Protein AF-A0A6V7II49-F1 (afdb_monomer_lite)

pLDDT: mean 86.36, std 17.9, range [43.31, 98.31]

Secondary structure (DSSP, 8-state):
----------------SEEEEE----EEEETTEEEE--S-EEEEEEE-TTS-EEEEEEETTT--B--

Foldseek 3Di:
DDDDDPDDPPPPPPPPQFPDKDWDWDWDDDPNDIGTDPFTKIWTWHQDPVRD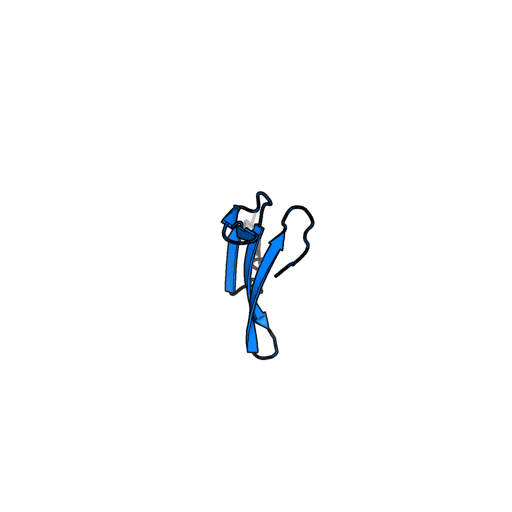IDTWIAGPVVRDIDD

Structure (mmCIF, N/CA/C/O backbone):
data_AF-A0A6V7II49-F1
#
_entry.id   AF-A0A6V7II49-F1
#
loop_
_atom_site.group_PDB
_atom_site.id
_atom_site.type_symbol
_atom_site.label_atom_id
_atom_site.label_alt_id
_atom_site.label_comp_id
_atom_site.label_asym_id
_atom_site.label_entity_id
_atom_site.label_seq_id
_atom_site.pdbx_PDB_ins_code
_atom_site.Cartn_x
_atom_site.Cartn_y
_atom_site.Cartn_z
_atom_site.occupancy
_atom_site.B_iso_or_equiv
_atom_site.auth_seq_id
_atom_site.auth_comp_id
_atom_site.auth_asym_id
_atom_site.auth_atom_id
_atom_site.pdbx_PDB_model_num
ATOM 1 N N . MET A 1 1 ? 47.957 26.722 -19.048 1.00 43.94 1 MET A N 1
ATOM 2 C CA . MET A 1 1 ? 46.934 26.791 -17.981 1.00 43.94 1 MET A CA 1
ATOM 3 C C . MET A 1 1 ? 45.575 26.530 -18.627 1.00 43.94 1 MET A C 1
ATOM 5 O O . MET A 1 1 ? 44.828 27.462 -18.887 1.00 43.94 1 MET A O 1
ATOM 9 N N . SER A 1 2 ? 45.306 25.286 -19.027 1.00 43.31 2 SER A N 1
ATOM 10 C CA . SER A 1 2 ? 44.063 24.895 -19.703 1.00 43.31 2 SER A CA 1
ATOM 11 C C . SER A 1 2 ? 43.033 24.473 -18.656 1.00 43.31 2 SER A C 1
ATOM 13 O O . SER A 1 2 ? 43.243 23.503 -17.932 1.00 43.31 2 SER A O 1
ATOM 15 N N . GLY A 1 3 ? 41.942 25.235 -18.556 1.00 55.72 3 GLY A N 1
ATOM 16 C CA . GLY A 1 3 ? 40.799 24.918 -17.706 1.00 55.72 3 GLY A CA 1
ATOM 17 C C . GLY A 1 3 ? 40.126 23.624 -18.159 1.00 55.72 3 GLY A C 1
ATOM 18 O O . GLY A 1 3 ? 39.509 23.582 -19.221 1.00 55.72 3 GLY A O 1
ATOM 19 N N . GLY A 1 4 ? 40.271 22.569 -17.356 1.00 52.00 4 GLY A N 1
ATOM 20 C CA . GLY A 1 4 ? 39.528 21.318 -17.488 1.00 52.00 4 GLY A CA 1
ATOM 21 C C . GLY A 1 4 ? 38.127 21.467 -16.897 1.00 52.00 4 GLY A C 1
ATOM 22 O O . GLY A 1 4 ? 37.963 21.975 -15.791 1.00 52.00 4 GLY A O 1
ATOM 23 N N . ALA A 1 5 ? 37.126 21.073 -17.678 1.00 61.03 5 ALA A N 1
ATOM 24 C CA . ALA A 1 5 ? 35.717 21.385 -17.496 1.00 61.03 5 ALA A CA 1
ATOM 25 C C . ALA A 1 5 ? 35.074 20.861 -16.192 1.00 61.03 5 ALA A C 1
ATOM 27 O O . ALA A 1 5 ? 35.277 19.724 -15.774 1.00 61.03 5 ALA A O 1
ATOM 28 N N . LEU A 1 6 ? 34.203 21.704 -15.626 1.00 63.06 6 LEU A N 1
ATOM 29 C CA . LEU A 1 6 ? 33.381 21.538 -14.417 1.00 63.06 6 LEU A CA 1
ATOM 30 C C . LEU A 1 6 ? 32.108 20.697 -14.644 1.00 63.06 6 LEU A C 1
ATOM 32 O O . LEU 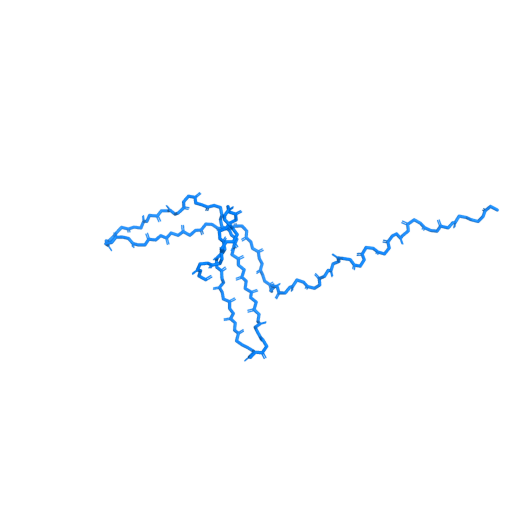A 1 6 ? 31.076 20.939 -14.020 1.00 63.06 6 LEU A O 1
ATOM 36 N N . PHE A 1 7 ? 32.138 19.725 -15.552 1.00 62.62 7 PHE A N 1
ATOM 37 C CA . PHE A 1 7 ? 30.960 18.912 -15.861 1.00 62.62 7 PHE A CA 1
ATOM 38 C C . PHE A 1 7 ? 31.193 17.493 -15.363 1.00 62.62 7 PHE A C 1
ATOM 40 O O . PHE A 1 7 ? 31.571 16.589 -16.102 1.00 62.62 7 PHE A O 1
ATOM 47 N N . SER A 1 8 ? 30.987 17.332 -14.055 1.00 50.03 8 SER A N 1
ATOM 48 C CA . SER A 1 8 ? 30.771 16.030 -13.439 1.00 50.03 8 SER A CA 1
ATOM 49 C C . SER A 1 8 ? 29.638 15.329 -14.190 1.00 50.03 8 SER A C 1
ATOM 51 O O . SER A 1 8 ? 28.488 15.778 -14.157 1.00 50.03 8 SER A O 1
ATOM 53 N N . ASN A 1 9 ? 29.967 14.243 -14.892 1.00 55.34 9 ASN A N 1
ATOM 54 C CA . ASN A 1 9 ? 28.991 13.302 -15.420 1.00 55.34 9 ASN A CA 1
ATOM 55 C C . ASN A 1 9 ? 28.299 12.628 -14.231 1.00 55.34 9 ASN A C 1
ATOM 57 O O . ASN A 1 9 ? 28.648 11.521 -13.826 1.00 55.34 9 ASN A O 1
ATOM 61 N N . ASN A 1 10 ? 27.287 13.292 -13.674 1.00 55.31 10 ASN A N 1
ATOM 62 C CA . ASN A 1 10 ? 26.350 12.677 -12.750 1.00 55.31 10 ASN A CA 1
ATOM 63 C C . ASN A 1 10 ? 25.383 11.786 -13.546 1.00 55.31 10 ASN A C 1
ATOM 65 O O . ASN A 1 10 ? 24.177 12.027 -13.609 1.00 55.31 10 ASN A O 1
ATOM 69 N N . ALA A 1 11 ? 25.917 10.742 -14.182 1.00 54.25 11 ALA A N 1
ATOM 70 C CA . ALA A 1 11 ? 25.141 9.633 -14.721 1.00 54.25 11 ALA A CA 1
ATOM 71 C C . ALA A 1 11 ? 24.712 8.702 -13.570 1.00 54.25 11 ALA A C 1
ATOM 73 O O . ALA A 1 11 ? 24.952 7.503 -13.585 1.00 54.25 11 ALA A O 1
ATOM 74 N N . VAL A 1 12 ? 24.078 9.282 -12.547 1.00 52.81 12 VAL A N 1
ATOM 75 C CA . VAL A 1 12 ? 23.304 8.575 -11.515 1.00 52.81 12 VAL A CA 1
ATOM 76 C C . VAL A 1 12 ? 21.863 9.092 -11.548 1.00 52.81 12 VAL A C 1
ATOM 78 O O . VAL A 1 12 ? 21.155 9.129 -10.552 1.00 52.81 12 VAL A O 1
ATOM 81 N N . ARG A 1 13 ? 21.371 9.495 -12.723 1.00 53.88 13 ARG A N 1
ATOM 82 C CA . ARG A 1 13 ? 19.936 9.379 -12.996 1.00 53.88 13 ARG A CA 1
ATOM 83 C C . ARG A 1 13 ? 19.709 7.971 -13.510 1.00 53.88 13 ARG A C 1
ATOM 85 O O . ARG A 1 13 ? 19.484 7.775 -14.699 1.00 53.88 13 ARG A O 1
ATOM 92 N N . GLY A 1 14 ? 19.879 6.995 -12.614 1.00 54.16 14 GLY A N 1
ATOM 93 C CA . GLY A 1 14 ? 19.415 5.643 -12.879 1.00 54.16 14 GLY A CA 1
ATOM 94 C C . GLY A 1 14 ? 17.966 5.765 -13.319 1.00 54.16 14 GLY A C 1
ATOM 95 O O . GLY A 1 14 ? 17.173 6.395 -12.621 1.00 54.16 14 GLY A O 1
ATOM 96 N N . THR A 1 15 ? 17.659 5.263 -14.511 1.00 59.44 15 THR A N 1
ATOM 97 C CA . THR A 1 15 ? 16.287 5.082 -14.979 1.00 59.44 15 THR A CA 1
ATOM 98 C C . THR A 1 15 ? 15.510 4.455 -13.831 1.00 59.44 15 THR A C 1
ATOM 100 O O . THR A 1 15 ? 15.827 3.335 -13.418 1.00 59.44 15 THR A O 1
ATOM 103 N N . SER A 1 16 ? 14.601 5.220 -13.225 1.00 63.62 16 SER A N 1
ATOM 104 C CA . SER A 1 16 ? 13.834 4.745 -12.083 1.00 63.62 16 SER A CA 1
ATOM 105 C C . SER A 1 16 ? 13.117 3.479 -12.527 1.00 63.62 16 SER A C 1
ATOM 107 O O . SER A 1 16 ? 12.423 3.486 -13.540 1.00 63.62 16 SER A O 1
ATOM 109 N N . LYS A 1 17 ? 13.301 2.374 -11.792 1.00 84.44 17 LYS A N 1
ATOM 110 C CA . LYS A 1 17 ? 12.551 1.133 -12.058 1.00 84.44 17 LYS A CA 1
ATOM 111 C C . LYS A 1 17 ? 11.039 1.387 -12.023 1.00 84.44 17 LYS A C 1
ATOM 113 O O . LYS A 1 17 ? 10.277 0.703 -12.690 1.00 84.44 17 LYS A O 1
ATOM 118 N N . ASN A 1 18 ? 10.634 2.393 -11.253 1.00 92.56 18 ASN A N 1
ATOM 119 C CA . ASN A 1 18 ? 9.262 2.833 -11.109 1.00 92.56 18 ASN A CA 1
ATOM 120 C C . ASN A 1 18 ? 8.895 3.814 -12.227 1.00 92.56 18 ASN A C 1
ATOM 122 O O . ASN A 1 18 ? 9.618 4.781 -12.479 1.00 92.56 18 ASN A O 1
ATOM 126 N N . LEU A 1 19 ? 7.734 3.587 -12.840 1.00 93.56 19 LEU A N 1
ATOM 127 C CA . LEU A 1 19 ? 7.096 4.514 -13.773 1.00 93.56 19 LEU A CA 1
ATOM 128 C C . LEU A 1 19 ? 6.565 5.751 -13.043 1.00 93.56 19 LEU A C 1
ATOM 130 O O . LEU A 1 19 ? 6.613 6.860 -13.568 1.00 93.56 19 LEU A O 1
ATOM 134 N N . VAL A 1 20 ? 6.057 5.553 -11.825 1.00 95.38 20 VAL A N 1
ATOM 135 C CA . VAL A 1 20 ? 5.576 6.612 -10.934 1.00 95.38 20 VAL A CA 1
ATOM 136 C C . VAL A 1 20 ? 5.970 6.257 -9.510 1.00 95.38 20 VAL A C 1
ATOM 138 O O . VAL A 1 20 ? 5.843 5.104 -9.103 1.00 95.38 20 VAL A O 1
ATOM 141 N N . GLU A 1 21 ? 6.393 7.252 -8.735 1.00 96.12 21 GLU A N 1
ATOM 142 C CA . GLU A 1 21 ? 6.548 7.135 -7.289 1.00 96.12 21 GLU A CA 1
ATOM 143 C C . GLU A 1 21 ? 6.153 8.438 -6.587 1.00 96.12 21 GLU A C 1
ATOM 145 O O . GLU A 1 21 ? 6.490 9.536 -7.032 1.00 96.12 21 GLU A O 1
ATOM 150 N N . LEU A 1 22 ? 5.410 8.328 -5.486 1.00 97.56 22 LEU A N 1
ATOM 151 C CA . LEU A 1 22 ? 4.973 9.472 -4.692 1.00 97.56 22 LEU A CA 1
ATOM 152 C C . LEU A 1 22 ? 4.801 9.120 -3.213 1.00 97.56 22 LEU A C 1
ATOM 154 O O . LEU A 1 22 ? 4.518 7.986 -2.828 1.00 97.56 22 LEU A O 1
ATOM 158 N N . LYS A 1 23 ? 4.947 10.130 -2.354 1.00 98.00 23 LYS A N 1
ATOM 159 C CA . LYS A 1 23 ? 4.680 9.999 -0.917 1.00 98.00 23 LYS A CA 1
ATOM 160 C C . LYS A 1 23 ? 3.169 10.046 -0.692 1.00 98.00 23 LYS A C 1
ATOM 162 O O . LYS A 1 23 ? 2.572 11.108 -0.840 1.00 98.00 23 LYS A O 1
ATOM 167 N N . ALA A 1 24 ? 2.581 8.919 -0.304 1.00 98.06 24 ALA A N 1
ATOM 168 C CA . ALA A 1 24 ? 1.152 8.797 -0.030 1.00 98.06 24 ALA A CA 1
ATOM 169 C C . ALA A 1 24 ? 0.893 7.787 1.099 1.00 98.06 24 ALA A C 1
ATOM 171 O O . ALA A 1 24 ? 1.563 6.757 1.189 1.00 98.06 24 ALA A O 1
ATOM 172 N N . GLY A 1 25 ? -0.066 8.095 1.973 1.00 97.25 25 GLY A N 1
ATOM 173 C CA . GLY A 1 25 ? -0.580 7.154 2.974 1.00 97.25 25 GLY A CA 1
ATOM 174 C C . GLY A 1 25 ? -1.666 6.247 2.392 1.00 97.25 25 GLY A C 1
ATOM 175 O O . GLY A 1 25 ? -2.093 6.440 1.255 1.00 97.25 25 GLY A O 1
ATOM 176 N N . LYS A 1 26 ? -2.130 5.282 3.188 1.00 96.69 26 LYS A N 1
ATOM 177 C CA . LYS A 1 26 ? -3.283 4.434 2.856 1.00 96.69 26 LYS A CA 1
ATOM 178 C C . LYS A 1 26 ? -4.371 4.546 3.920 1.00 96.69 26 LYS A C 1
ATOM 180 O O . LYS A 1 26 ? -4.155 5.092 5.001 1.00 96.69 26 LYS A O 1
ATOM 185 N N . MET A 1 27 ? -5.552 4.033 3.605 1.00 97.94 27 MET A N 1
ATOM 186 C CA . MET A 1 27 ? -6.628 3.843 4.573 1.00 97.94 27 MET A CA 1
ATOM 187 C C . MET A 1 27 ? -7.038 2.373 4.575 1.00 97.94 27 MET A C 1
ATOM 189 O O . MET A 1 27 ? -6.922 1.697 3.557 1.00 9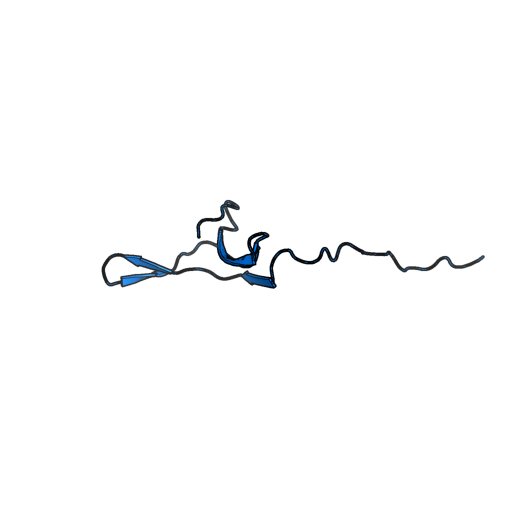7.94 27 MET A O 1
ATOM 193 N N . THR A 1 28 ? -7.524 1.881 5.711 1.00 96.38 28 THR A N 1
ATOM 194 C CA . THR A 1 28 ? -8.004 0.501 5.857 1.00 96.38 28 THR A CA 1
ATOM 195 C C . THR A 1 28 ? -9.452 0.490 6.315 1.00 96.38 28 THR A C 1
ATOM 197 O O . THR A 1 28 ? -9.873 1.320 7.123 1.00 96.38 28 THR A O 1
ATOM 200 N N . VAL A 1 29 ? -10.231 -0.454 5.795 1.00 97.69 29 VAL A N 1
ATOM 201 C CA . VAL A 1 29 ? -11.617 -0.653 6.218 1.00 97.69 29 VAL A CA 1
ATOM 202 C C . VAL A 1 29 ? -11.630 -1.608 7.408 1.00 97.69 29 VAL A C 1
ATOM 204 O O . VAL A 1 29 ? -11.072 -2.700 7.333 1.00 97.69 29 VAL A O 1
ATOM 207 N N . LYS A 1 30 ? -12.279 -1.216 8.508 1.00 96.69 30 LYS A N 1
ATOM 208 C CA . LYS A 1 30 ? -12.565 -2.101 9.647 1.00 96.69 30 LYS A CA 1
ATOM 209 C C . LYS A 1 30 ? -14.071 -2.090 9.899 1.00 96.69 30 LYS A C 1
ATOM 211 O O . LYS A 1 30 ? -14.639 -1.082 10.322 1.00 96.69 30 LYS A O 1
ATOM 216 N N . GLY A 1 31 ? -14.735 -3.205 9.596 1.00 96.38 31 GLY A N 1
ATOM 217 C CA . GLY A 1 31 ? -16.197 -3.282 9.603 1.00 96.38 31 GLY A CA 1
ATOM 218 C C . GLY A 1 31 ? -16.809 -2.372 8.534 1.00 96.38 31 GLY A C 1
ATOM 219 O O . GLY A 1 31 ? -16.587 -2.584 7.347 1.00 96.38 31 GLY A O 1
ATOM 220 N N . LYS A 1 32 ? -17.573 -1.356 8.957 1.00 97.12 32 LYS A N 1
ATOM 221 C CA . LYS A 1 32 ? -18.208 -0.356 8.071 1.00 97.12 32 LYS A CA 1
ATOM 222 C C . LYS A 1 32 ? -17.512 1.012 8.083 1.00 97.12 32 LYS A C 1
ATOM 224 O O . LYS A 1 32 ? -18.032 1.958 7.503 1.00 97.12 32 LYS A O 1
ATOM 229 N N . MET A 1 33 ? -16.373 1.130 8.768 1.00 98.19 33 MET A N 1
ATOM 230 C CA . MET A 1 33 ? -15.659 2.395 8.956 1.00 98.19 33 MET A CA 1
ATOM 231 C C . MET A 1 33 ? -14.282 2.352 8.292 1.00 98.19 33 MET A C 1
ATOM 233 O O . MET A 1 33 ? -13.614 1.316 8.279 1.00 98.19 33 MET A O 1
ATOM 237 N N . VAL A 1 34 ? -13.855 3.496 7.758 1.00 98.31 34 VAL A N 1
ATOM 238 C CA . VAL A 1 34 ? -12.548 3.683 7.118 1.00 98.31 34 VAL A CA 1
ATOM 239 C C . VAL A 1 34 ? -11.611 4.387 8.096 1.00 98.31 34 VAL A C 1
ATOM 241 O O . VAL A 1 34 ? -11.963 5.425 8.654 1.00 98.31 34 VAL A O 1
ATOM 244 N N . TYR A 1 35 ? -10.414 3.837 8.291 1.00 98.25 35 TYR A N 1
ATOM 245 C CA . TYR A 1 35 ? -9.415 4.355 9.223 1.00 98.25 35 TYR A CA 1
ATOM 246 C C . TYR A 1 35 ? -8.145 4.760 8.475 1.00 98.25 35 TYR A C 1
ATOM 248 O O . TYR A 1 35 ? -7.624 3.953 7.698 1.00 98.25 35 TYR A O 1
ATOM 256 N N . PRO A 1 36 ? -7.621 5.978 8.700 1.00 97.88 36 PRO A N 1
ATOM 257 C CA . PRO A 1 36 ? -6.344 6.371 8.126 1.00 97.88 36 PRO A CA 1
ATOM 258 C C . PRO A 1 36 ? -5.205 5.559 8.748 1.00 97.88 36 PRO A C 1
ATOM 260 O O . PRO A 1 36 ? -5.157 5.368 9.965 1.00 97.88 36 PRO A O 1
ATOM 263 N N . ASP A 1 37 ? -4.273 5.107 7.912 1.00 96.88 37 ASP A N 1
ATOM 264 C CA . ASP A 1 37 ? -2.978 4.609 8.363 1.00 96.88 37 ASP A CA 1
ATOM 265 C C . ASP A 1 37 ? -2.038 5.809 8.559 1.00 96.88 37 ASP A C 1
ATOM 267 O O . ASP A 1 37 ? -1.831 6.607 7.643 1.00 96.88 37 ASP A O 1
ATOM 271 N N . THR A 1 38 ? -1.496 5.974 9.766 1.00 96.50 38 THR A N 1
ATOM 272 C CA . THR A 1 38 ? -0.633 7.114 10.118 1.00 96.50 38 THR A CA 1
ATOM 273 C C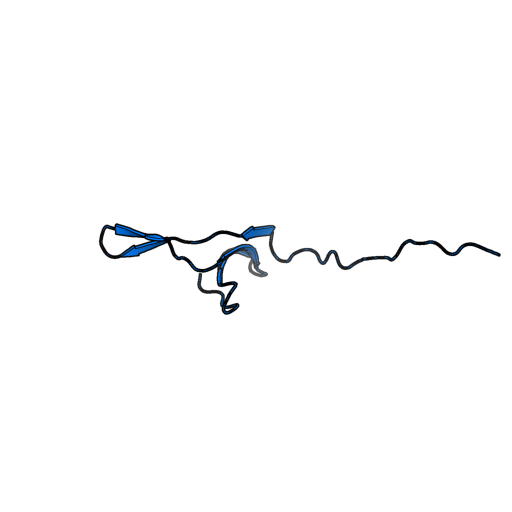 . THR A 1 38 ? 0.818 6.926 9.673 1.00 96.50 38 THR A C 1
ATOM 275 O O . THR A 1 38 ? 1.629 7.851 9.798 1.00 96.50 38 THR A O 1
ATOM 278 N N . ARG A 1 39 ? 1.172 5.748 9.144 1.00 96.50 39 ARG A N 1
ATOM 279 C CA . ARG A 1 39 ? 2.526 5.440 8.679 1.00 96.50 39 ARG A CA 1
ATOM 280 C C . ARG A 1 39 ? 2.863 6.199 7.398 1.00 96.50 39 ARG A C 1
ATOM 282 O O . ARG A 1 39 ? 2.027 6.443 6.527 1.00 96.50 39 ARG A O 1
ATOM 289 N N . LYS A 1 40 ? 4.140 6.570 7.263 1.00 97.75 40 LYS A N 1
ATOM 290 C CA . LYS A 1 40 ? 4.649 7.267 6.074 1.00 97.75 40 LYS A CA 1
ATOM 291 C C . LYS A 1 40 ? 4.793 6.268 4.928 1.00 97.75 40 LYS A C 1
ATOM 293 O O . LYS A 1 40 ? 5.767 5.527 4.894 1.00 97.75 40 LYS A O 1
ATOM 298 N N . GLY A 1 41 ? 3.881 6.304 3.966 1.00 97.56 41 GLY A N 1
ATOM 299 C CA . GLY A 1 41 ? 3.949 5.445 2.787 1.00 97.56 41 GLY A CA 1
ATOM 300 C C . GLY A 1 41 ? 4.735 6.030 1.612 1.00 97.56 41 GLY A C 1
ATOM 301 O O . GLY A 1 41 ? 4.913 7.253 1.486 1.00 97.56 41 GLY A O 1
ATOM 302 N N . LEU A 1 42 ? 5.215 5.134 0.754 1.00 97.75 42 LEU A N 1
ATOM 303 C CA . LEU A 1 42 ? 5.628 5.403 -0.619 1.00 97.75 42 LEU A CA 1
ATOM 304 C C . LEU A 1 42 ? 4.752 4.547 -1.534 1.00 97.75 42 LEU A C 1
ATOM 306 O O . LEU A 1 42 ? 4.793 3.322 -1.445 1.00 97.75 42 LEU A O 1
ATOM 310 N N . LEU A 1 43 ? 3.981 5.200 -2.395 1.00 97.62 43 LEU A N 1
ATOM 311 C CA . LEU A 1 43 ? 3.229 4.5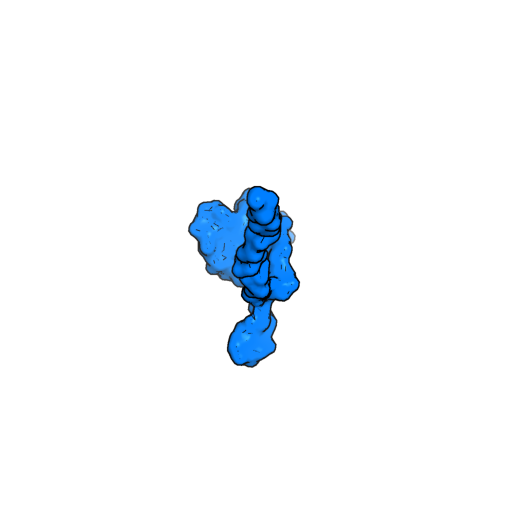42 -3.449 1.00 97.62 43 LEU A CA 1
ATOM 312 C C . LEU A 1 43 ? 4.073 4.555 -4.717 1.00 97.62 43 LEU A C 1
ATOM 314 O O . LEU A 1 43 ? 4.582 5.614 -5.093 1.00 97.62 43 LEU A O 1
ATOM 318 N N . TYR A 1 44 ? 4.217 3.410 -5.369 1.00 96.88 44 TYR A N 1
ATOM 319 C CA . TYR A 1 44 ? 4.923 3.330 -6.639 1.00 96.88 44 TYR A CA 1
ATOM 320 C C . TYR A 1 44 ? 4.288 2.315 -7.580 1.00 96.88 44 TYR A C 1
ATOM 322 O O . TYR A 1 44 ? 3.612 1.380 -7.159 1.00 96.88 44 TYR A O 1
ATOM 330 N N . VAL A 1 45 ? 4.512 2.531 -8.871 1.00 96.94 45 VAL A N 1
ATOM 331 C CA . VAL A 1 45 ? 4.060 1.642 -9.937 1.00 96.94 45 VAL A CA 1
ATOM 332 C C . VAL A 1 45 ? 5.250 1.285 -10.805 1.00 96.94 45 VAL A C 1
ATOM 334 O O . VAL A 1 45 ? 5.986 2.179 -11.224 1.00 96.94 45 VAL A O 1
ATOM 337 N N . TYR A 1 46 ? 5.434 0.003 -11.100 1.00 95.75 46 TYR A N 1
ATOM 338 C CA . TYR A 1 46 ? 6.457 -0.470 -12.033 1.00 95.75 46 TYR A CA 1
ATOM 339 C C . TYR A 1 46 ? 5.905 -1.568 -12.943 1.00 95.75 46 TYR A C 1
ATOM 341 O O . TYR A 1 46 ? 4.889 -2.189 -12.631 1.00 95.75 46 TYR A O 1
ATOM 349 N N . GLN A 1 47 ? 6.561 -1.774 -14.083 1.00 95.44 47 GLN A N 1
ATOM 350 C CA . GLN A 1 47 ? 6.286 -2.897 -14.973 1.00 95.44 47 GLN A CA 1
ATOM 351 C C . GLN A 1 47 ? 7.344 -3.976 -14.728 1.00 95.44 47 GLN A C 1
ATOM 353 O O . GLN A 1 47 ? 8.538 -3.677 -14.782 1.00 95.44 47 GLN A O 1
ATOM 358 N N . SER A 1 48 ? 6.925 -5.198 -14.404 1.00 93.06 48 SER A N 1
ATOM 359 C CA . SER A 1 48 ? 7.828 -6.340 -14.225 1.00 93.06 48 SER A CA 1
ATOM 360 C C . SER A 1 48 ? 8.235 -6.960 -15.562 1.00 93.06 48 SER A C 1
ATOM 362 O O . SER A 1 48 ? 7.672 -6.651 -16.611 1.00 93.06 48 SER A O 1
ATOM 364 N N . ASP A 1 49 ? 9.214 -7.864 -15.524 1.00 93.81 49 ASP A N 1
ATOM 365 C CA . ASP A 1 49 ? 9.755 -8.524 -16.720 1.00 93.81 49 ASP A CA 1
ATOM 366 C C . ASP A 1 49 ? 8.719 -9.417 -17.436 1.00 93.81 49 ASP A C 1
ATOM 368 O O . ASP A 1 49 ? 8.812 -9.641 -18.641 1.00 93.81 49 ASP A O 1
ATOM 372 N N . ASP A 1 50 ? 7.684 -9.877 -16.723 1.00 96.31 50 ASP A N 1
ATOM 373 C CA . ASP A 1 50 ? 6.508 -10.562 -17.290 1.00 96.31 50 ASP A CA 1
ATOM 374 C C . ASP A 1 50 ? 5.502 -9.598 -17.960 1.00 96.31 50 ASP A C 1
ATOM 376 O O . ASP A 1 50 ? 4.419 -10.005 -18.380 1.00 96.31 50 ASP A O 1
ATOM 380 N N . SER A 1 51 ? 5.871 -8.319 -18.089 1.00 93.19 51 SER A N 1
ATOM 381 C CA . SER A 1 51 ? 5.076 -7.219 -18.643 1.00 93.19 51 SER A CA 1
ATOM 382 C C . SER A 1 51 ? 3.842 -6.815 -17.829 1.00 93.19 51 SER A C 1
ATOM 384 O O . SER A 1 51 ? 3.096 -5.940 -18.281 1.00 93.19 51 SER A O 1
ATOM 386 N N . LEU A 1 52 ? 3.631 -7.381 -16.636 1.00 96.19 52 LEU A N 1
ATOM 387 C CA . LEU A 1 52 ? 2.538 -6.990 -15.747 1.00 96.19 52 LEU A CA 1
ATOM 388 C C . LEU A 1 52 ? 2.845 -5.689 -14.999 1.00 96.19 52 LEU A C 1
ATOM 390 O O . LEU A 1 52 ? 3.991 -5.342 -14.716 1.00 96.19 52 LEU A O 1
ATOM 394 N N . MET A 1 53 ? 1.780 -4.964 -14.664 1.00 96.50 53 MET A N 1
ATOM 395 C CA . MET A 1 53 ? 1.849 -3.738 -13.876 1.00 96.50 53 MET A CA 1
ATOM 396 C C . MET A 1 53 ? 1.684 -4.055 -12.392 1.00 96.50 53 MET A C 1
ATOM 398 O O . MET A 1 53 ? 0.674 -4.628 -11.989 1.00 96.50 53 MET A O 1
ATOM 402 N N . HIS A 1 54 ? 2.639 -3.615 -11.578 1.00 95.94 54 HIS A N 1
ATOM 403 C CA . HIS A 1 54 ? 2.606 -3.749 -10.124 1.00 95.94 54 HIS A CA 1
ATOM 404 C C . HIS A 1 54 ? 2.333 -2.391 -9.495 1.00 95.94 54 HIS A C 1
ATOM 406 O O . HIS A 1 54 ? 3.082 -1.441 -9.724 1.00 95.94 54 HIS A O 1
ATOM 412 N N . PHE A 1 55 ? 1.261 -2.302 -8.713 1.00 97.12 55 PHE A N 1
ATOM 413 C CA . PHE A 1 55 ? 0.903 -1.129 -7.924 1.00 97.12 55 PHE A CA 1
ATOM 414 C C . PHE A 1 55 ? 1.198 -1.439 -6.464 1.00 97.12 55 PHE A C 1
ATOM 416 O O . PHE A 1 55 ? 0.507 -2.265 -5.879 1.00 97.12 55 PHE A O 1
ATOM 423 N N . CYS A 1 56 ? 2.216 -0.793 -5.900 1.00 97.44 56 CYS A N 1
ATOM 424 C CA . CYS A 1 56 ? 2.756 -1.173 -4.605 1.00 97.44 56 CYS A CA 1
ATOM 425 C C . CYS A 1 56 ? 2.707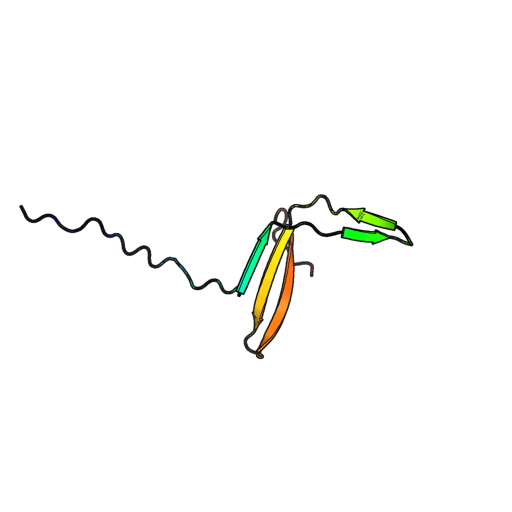 -0.035 -3.590 1.00 97.44 56 CYS A C 1
ATOM 427 O O . CYS A 1 56 ? 2.957 1.134 -3.912 1.00 97.44 56 CYS A O 1
ATOM 429 N N . TRP A 1 57 ? 2.490 -0.398 -2.330 1.00 98.06 57 TRP A N 1
ATOM 430 C CA . TRP A 1 57 ? 2.626 0.473 -1.176 1.00 98.06 57 TRP A CA 1
ATOM 431 C C . TRP A 1 57 ? 3.702 -0.053 -0.224 1.00 98.06 57 TRP A C 1
ATOM 433 O O . TRP A 1 57 ? 3.653 -1.171 0.293 1.00 98.06 57 TRP A O 1
ATOM 443 N N . LYS A 1 58 ? 4.688 0.804 0.044 1.00 97.62 58 LYS A N 1
ATOM 444 C CA . LYS A 1 58 ? 5.813 0.522 0.938 1.00 97.62 58 LYS A CA 1
ATOM 445 C C . LYS A 1 58 ? 5.757 1.405 2.176 1.00 97.62 58 LYS A C 1
ATOM 447 O O . LYS A 1 58 ? 5.699 2.633 2.060 1.00 97.62 58 LYS A O 1
ATOM 452 N N . ASP A 1 59 ? 5.886 0.803 3.354 1.00 97.88 59 ASP A N 1
ATOM 453 C CA . ASP A 1 59 ? 6.117 1.549 4.588 1.00 97.88 59 ASP A CA 1
ATOM 454 C C . ASP A 1 59 ? 7.549 2.096 4.590 1.00 97.88 59 ASP A C 1
ATOM 456 O O . ASP A 1 59 ? 8.532 1.361 4.493 1.00 97.88 59 ASP A O 1
ATOM 460 N N . ARG A 1 60 ? 7.694 3.415 4.711 1.00 97.12 60 ARG A N 1
ATOM 461 C CA . ARG A 1 60 ? 9.003 4.083 4.736 1.00 97.12 60 ARG A CA 1
ATOM 462 C C . ARG A 1 60 ? 9.673 4.034 6.105 1.00 97.12 60 ARG A C 1
ATOM 464 O O . ARG A 1 60 ? 10.817 4.464 6.211 1.00 97.12 60 ARG A O 1
ATOM 471 N N . THR A 1 61 ? 8.966 3.576 7.134 1.00 95.62 61 THR A N 1
ATOM 472 C CA . THR A 1 61 ? 9.509 3.411 8.485 1.00 95.62 61 THR A CA 1
ATOM 473 C C . THR A 1 61 ? 10.287 2.105 8.577 1.00 95.62 61 THR A C 1
ATOM 475 O O . THR A 1 61 ? 11.463 2.120 8.921 1.00 95.62 61 THR A O 1
ATOM 478 N N . SER A 1 62 ? 9.646 0.989 8.220 1.00 96.75 62 SER A N 1
ATOM 479 C CA . SER A 1 62 ? 10.262 -0.344 8.210 1.00 96.75 62 SER A CA 1
ATOM 480 C C . SER A 1 62 ? 11.003 -0.673 6.910 1.00 96.75 62 SER A C 1
ATOM 482 O O . SER A 1 62 ? 11.922 -1.485 6.908 1.00 96.75 62 SER A O 1
ATOM 484 N N . GLY A 1 63 ? 10.608 -0.060 5.793 1.00 95.19 63 GLY A N 1
ATOM 485 C CA . GLY A 1 63 ? 11.092 -0.419 4.463 1.00 95.19 63 GLY A CA 1
ATOM 486 C C . GLY A 1 63 ? 10.401 -1.646 3.856 1.00 95.19 63 GLY A C 1
ATOM 487 O O . GLY A 1 63 ? 10.809 -2.069 2.773 1.00 95.19 63 GLY A O 1
ATOM 488 N N . ALA A 1 64 ? 9.374 -2.198 4.507 1.00 97.19 64 ALA A N 1
ATOM 489 C CA . ALA A 1 64 ? 8.617 -3.337 3.998 1.00 97.19 64 ALA A CA 1
ATOM 490 C C . ALA A 1 64 ? 7.633 -2.919 2.890 1.00 97.19 64 ALA A C 1
ATOM 492 O O . ALA A 1 64 ? 6.965 -1.887 3.000 1.00 97.19 64 ALA A O 1
ATOM 493 N N . VAL A 1 65 ? 7.550 -3.726 1.829 1.00 96.50 65 VAL A N 1
ATOM 494 C CA . VAL A 1 65 ? 6.470 -3.659 0.830 1.00 96.50 65 VAL A CA 1
ATOM 495 C C . VAL A 1 65 ? 5.330 -4.516 1.361 1.00 96.50 65 VAL A C 1
ATOM 497 O O . VAL A 1 65 ? 5.553 -5.684 1.672 1.00 96.50 65 VAL A O 1
ATOM 500 N N . GLU A 1 66 ? 4.155 -3.921 1.539 1.00 93.88 66 GLU A N 1
ATOM 501 C CA . GLU A 1 66 ? 3.005 -4.610 2.141 1.00 93.88 66 GLU A CA 1
ATOM 502 C C . GLU A 1 66 ? 1.941 -4.968 1.114 1.00 93.88 66 GLU A C 1
ATOM 504 O O . GLU A 1 66 ? 1.363 -6.048 1.200 1.00 93.88 66 GLU A O 1
ATOM 509 N N . ASP A 1 67 ? 1.712 -4.057 0.170 1.00 90.06 67 ASP A N 1
ATOM 510 C CA . ASP A 1 67 ? 0.745 -4.178 -0.918 1.00 90.06 67 ASP A CA 1
ATOM 511 C C . ASP A 1 67 ? 1.454 -3.910 -2.249 1.00 90.06 67 ASP A C 1
ATOM 513 O O . ASP A 1 67 ? 2.445 -3.134 -2.233 1.00 90.06 67 ASP A O 1
#

Organism: NCBI:txid1563983

Radius of gyration: 19.26 Å; chains: 1; bounding box: 65×37×30 Å

InterPro domains:
  IPR006773 Proteasomal ubiquitin receptor Rpn13/ADRM1 [PTHR12225] (4-67)
  IPR038633 Proteasomal ubiquitin receptor Rpn13/ADRM1, Pru domain superfamily [G3DSA:2.30.29.70] (14-67)
  IPR044868 Rpn13/ADRM1, Pru domain [PF04683] (19-66)
  IPR044868 Rpn13/ADRM1, Pru domain [PS51917] (14-67)

Sequence (67 aa):
MSGGALFSNNAVRGTSKNLVELKAGKMTVKGKMVYPDTRKGLLYVYQSDDSLMHFCWKDRTSGAVED